Protein AF-A0A7R9S4R1-F1 (afdb_monomer)

Structure (mmCIF, N/CA/C/O backbone):
data_AF-A0A7R9S4R1-F1
#
_entry.id   AF-A0A7R9S4R1-F1
#
loop_
_atom_site.group_PDB
_atom_site.id
_atom_site.type_symbol
_atom_site.label_atom_id
_atom_site.label_alt_id
_atom_site.label_comp_id
_atom_site.label_asym_id
_atom_site.label_entity_id
_atom_site.label_seq_id
_atom_site.pdbx_PDB_ins_code
_atom_site.Cartn_x
_atom_site.Cartn_y
_atom_site.Cartn_z
_atom_site.occupancy
_atom_site.B_iso_or_equiv
_atom_site.auth_seq_id
_atom_site.auth_comp_id
_atom_site.auth_asym_id
_atom_site.auth_atom_id
_atom_site.pdbx_PDB_model_num
ATOM 1 N N . PRO A 1 1 ? 3.066 23.408 -7.440 1.00 62.16 1 PRO A N 1
ATOM 2 C CA . PRO A 1 1 ? 2.053 24.479 -7.640 1.00 62.16 1 PRO A CA 1
ATOM 3 C C . PRO A 1 1 ? 1.143 24.550 -6.404 1.00 62.16 1 PRO A C 1
ATOM 5 O O . PRO A 1 1 ? 0.977 23.518 -5.759 1.00 62.16 1 PRO A O 1
ATOM 8 N N . GLN A 1 2 ? 0.596 25.727 -6.064 1.00 77.19 2 GLN A N 1
ATOM 9 C CA . GLN A 1 2 ? -0.180 25.984 -4.832 1.00 77.19 2 GLN A CA 1
ATOM 10 C C . GLN A 1 2 ? -1.188 24.861 -4.511 1.00 77.19 2 GLN A C 1
ATOM 12 O O . GLN A 1 2 ? -1.271 24.404 -3.381 1.00 77.19 2 GLN A O 1
ATOM 17 N N . PHE A 1 3 ? -1.876 24.345 -5.529 1.00 73.75 3 PHE A N 1
ATOM 18 C CA . PHE A 1 3 ? -2.864 23.265 -5.438 1.00 73.75 3 PHE A CA 1
ATOM 19 C C . PHE A 1 3 ? -2.363 21.974 -4.756 1.00 73.75 3 PHE A C 1
ATOM 21 O O . PHE A 1 3 ? -3.078 21.389 -3.950 1.00 73.75 3 PHE A O 1
ATOM 28 N N . VAL A 1 4 ? -1.115 21.561 -5.005 1.00 73.19 4 VAL A N 1
ATOM 29 C CA . VAL A 1 4 ? -0.529 20.346 -4.399 1.00 73.19 4 VAL A CA 1
ATOM 30 C C . VAL A 1 4 ? -0.298 20.534 -2.898 1.00 73.19 4 VAL A C 1
ATOM 32 O O . VAL A 1 4 ? -0.526 19.615 -2.119 1.00 73.19 4 VAL A O 1
ATOM 35 N N . LEU A 1 5 ? 0.092 21.742 -2.479 1.00 75.00 5 LEU A N 1
ATOM 36 C CA . LEU A 1 5 ? 0.232 22.085 -1.062 1.00 75.00 5 LEU A CA 1
ATOM 37 C C . LEU A 1 5 ? -1.122 22.060 -0.344 1.00 75.00 5 LEU A C 1
ATOM 39 O O . LEU A 1 5 ? -1.211 21.529 0.758 1.00 75.00 5 LEU A O 1
ATOM 43 N N . TRP A 1 6 ? -2.179 22.574 -0.979 1.00 78.88 6 TRP A N 1
ATOM 44 C CA . TRP A 1 6 ? -3.535 22.524 -0.422 1.00 78.88 6 TRP A CA 1
ATOM 45 C C . TRP A 1 6 ? -4.031 21.085 -0.248 1.00 78.88 6 TRP A C 1
ATOM 47 O O . TRP A 1 6 ? -4.530 20.751 0.824 1.00 78.88 6 TRP A O 1
ATOM 57 N N . ILE A 1 7 ? -3.826 20.214 -1.242 1.00 75.00 7 ILE A N 1
ATOM 58 C CA . ILE A 1 7 ? -4.140 18.782 -1.113 1.00 75.00 7 ILE A CA 1
ATOM 59 C C . ILE A 1 7 ? -3.360 18.170 0.049 1.00 75.00 7 ILE A C 1
ATOM 61 O O . ILE A 1 7 ? -3.949 17.506 0.895 1.00 75.00 7 ILE A O 1
ATOM 65 N N . PHE A 1 8 ? -2.055 18.430 0.132 1.00 73.94 8 PHE A N 1
ATOM 66 C CA . PHE A 1 8 ? -1.219 17.841 1.173 1.00 73.94 8 PHE A CA 1
ATOM 67 C C . PHE A 1 8 ? -1.689 18.232 2.584 1.00 73.94 8 PHE A C 1
ATOM 69 O O . PHE A 1 8 ? -1.808 17.387 3.469 1.00 73.94 8 PHE A O 1
ATOM 76 N N . ILE A 1 9 ? -2.036 19.506 2.779 1.00 74.19 9 ILE A N 1
ATOM 77 C CA . ILE A 1 9 ? -2.528 20.019 4.061 1.00 74.19 9 ILE A CA 1
ATOM 78 C C . ILE A 1 9 ? -3.895 19.413 4.419 1.00 74.19 9 ILE A C 1
ATOM 80 O O . ILE A 1 9 ? -4.084 18.952 5.545 1.00 74.19 9 ILE A O 1
ATOM 84 N N . TYR A 1 10 ? -4.848 19.385 3.485 1.00 72.81 10 TYR A N 1
ATOM 85 C CA . TYR A 1 10 ? -6.210 18.919 3.776 1.00 72.81 10 TYR A CA 1
ATOM 86 C C . TYR A 1 10 ? -6.325 17.401 3.910 1.00 72.81 10 TYR A C 1
ATOM 88 O O . TYR A 1 10 ? -7.101 16.927 4.736 1.00 72.81 10 TYR A O 1
ATOM 96 N N . VAL A 1 11 ? -5.557 16.648 3.123 1.00 70.38 11 VAL A N 1
ATOM 97 C CA . VAL A 1 11 ? -5.617 15.181 3.109 1.00 70.38 11 VAL A CA 1
ATOM 98 C C . VAL A 1 11 ? -4.789 14.585 4.245 1.00 70.38 11 VAL A C 1
ATOM 100 O O . VAL A 1 11 ? -5.254 13.654 4.896 1.00 70.38 11 VAL A O 1
ATOM 103 N N . PHE A 1 12 ? -3.600 15.129 4.532 1.00 68.56 12 PHE A N 1
ATOM 104 C CA . PHE A 1 12 ? -2.673 14.504 5.484 1.00 68.56 12 PHE A CA 1
ATOM 105 C C . PHE A 1 12 ? -2.568 15.229 6.829 1.00 68.56 12 PHE A C 1
ATOM 107 O O . PHE A 1 12 ? -2.427 14.566 7.850 1.00 68.56 12 PHE A O 1
ATOM 114 N N . ILE A 1 13 ? -2.652 16.565 6.876 1.00 69.62 13 ILE A N 1
ATOM 115 C CA . ILE A 1 13 ? -2.381 17.326 8.114 1.00 69.62 13 ILE A CA 1
ATOM 116 C C . ILE A 1 13 ? -3.650 17.556 8.945 1.00 69.62 13 ILE A C 1
ATOM 118 O O . ILE A 1 13 ? -3.640 17.354 10.158 1.00 69.62 13 ILE A O 1
ATOM 122 N N . PHE A 1 14 ? -4.761 17.949 8.318 1.00 73.19 14 PHE A N 1
ATOM 123 C CA . PHE A 1 14 ? -6.011 18.248 9.031 1.00 73.19 14 PHE A CA 1
ATOM 124 C C . PHE A 1 14 ? -6.577 17.096 9.887 1.00 73.19 14 PHE A C 1
ATOM 126 O O . PHE A 1 14 ? -7.042 17.367 10.996 1.00 73.19 14 PHE A O 1
ATOM 133 N N . PRO A 1 15 ? -6.539 15.823 9.447 1.00 72.56 15 PRO A N 1
ATOM 134 C CA . PRO A 1 15 ? -6.991 14.701 10.271 1.00 72.56 15 PRO A CA 1
ATOM 135 C C . PRO A 1 15 ? -6.150 14.508 11.541 1.00 72.56 15 PRO A C 1
ATOM 137 O O . PRO A 1 15 ? -6.692 14.149 12.586 1.00 72.56 15 PRO A O 1
ATOM 140 N N . LEU A 1 16 ? -4.846 14.802 11.466 1.00 69.44 16 LEU A N 1
ATOM 141 C CA . LEU A 1 16 ? -3.891 14.621 12.562 1.00 69.44 16 LEU A CA 1
ATOM 142 C C . LEU A 1 16 ? -4.044 15.669 13.674 1.00 69.44 16 LEU A C 1
ATOM 144 O O . LEU A 1 16 ? -3.664 15.401 14.808 1.00 69.44 16 LEU A O 1
ATOM 148 N N . LEU A 1 17 ? -4.664 16.824 13.396 1.00 72.12 17 LEU A N 1
ATOM 149 C CA . LEU A 1 17 ? -4.945 17.860 14.406 1.00 72.12 17 LEU A CA 1
ATOM 150 C C . LEU A 1 17 ? -5.899 17.392 15.519 1.00 72.12 17 LEU A C 1
ATOM 152 O O . LEU A 1 17 ? -5.980 18.034 16.563 1.00 72.12 17 LEU A O 1
ATOM 156 N N . LYS A 1 18 ? -6.629 16.286 15.315 1.00 70.81 18 LYS A N 1
ATOM 157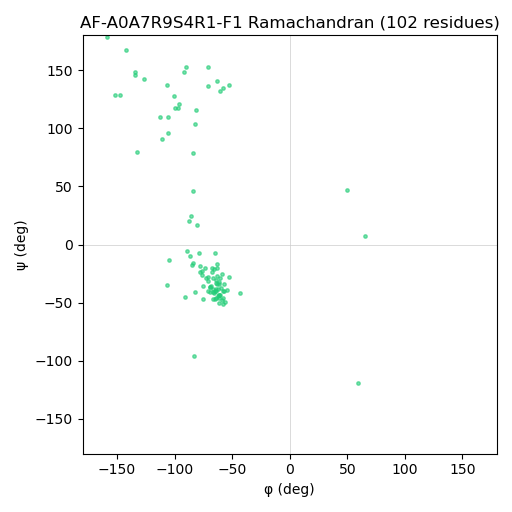 C CA . LYS A 1 18 ? -7.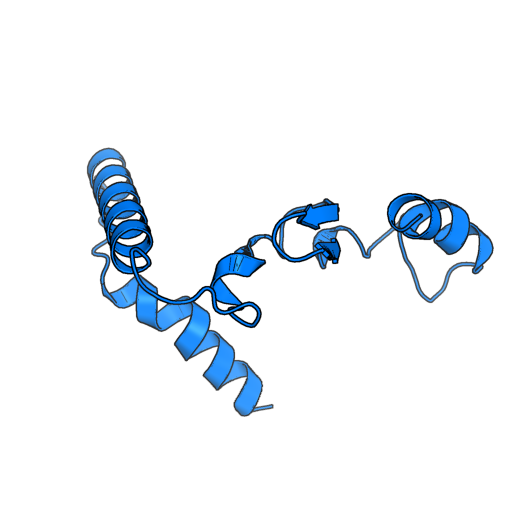500 15.679 16.337 1.00 70.81 18 LYS A CA 1
ATOM 158 C C . LYS A 1 18 ? -6.736 14.846 17.376 1.00 70.81 18 LYS A C 1
ATOM 160 O O . LYS A 1 18 ? -7.353 14.376 18.330 1.00 70.81 18 LYS A O 1
ATOM 165 N N . LEU A 1 19 ? -5.433 14.631 17.190 1.00 80.19 19 LEU A N 1
ATOM 166 C CA . LEU A 1 19 ? -4.592 13.793 18.046 1.00 80.19 19 LEU A CA 1
ATOM 167 C C . LEU A 1 19 ? -3.672 14.671 18.901 1.00 80.19 19 LEU A C 1
ATOM 169 O O . LEU A 1 19 ? -3.090 15.636 18.410 1.00 80.19 19 LEU A O 1
ATOM 173 N N . ASN A 1 20 ? -3.531 14.333 20.185 1.00 80.50 20 ASN A N 1
ATOM 174 C CA . ASN A 1 20 ? -2.653 15.047 21.109 1.00 80.50 20 ASN A CA 1
ATOM 175 C C . ASN A 1 20 ? -1.468 14.159 21.493 1.00 80.50 20 ASN A C 1
ATOM 177 O O . ASN A 1 20 ? -1.531 13.385 22.447 1.00 80.50 20 ASN A O 1
ATOM 181 N N . PHE A 1 21 ? -0.388 14.266 20.723 1.00 77.75 21 PHE A N 1
ATOM 182 C CA . PHE A 1 21 ? 0.798 13.447 20.921 1.00 77.75 21 PHE A CA 1
ATOM 183 C C . PHE A 1 21 ? 1.695 14.004 22.029 1.00 77.75 21 PHE A C 1
ATOM 185 O O . PHE A 1 21 ? 2.301 15.065 21.886 1.00 77.75 21 PHE A O 1
ATOM 192 N N . SER A 1 22 ? 1.846 13.242 23.113 1.00 76.88 22 SER A N 1
ATOM 193 C CA . SER A 1 22 ? 2.904 13.447 24.105 1.00 76.88 22 SER A CA 1
ATOM 194 C C . SER A 1 22 ? 4.083 12.524 23.796 1.00 76.88 22 SER A C 1
ATOM 196 O O . SER A 1 22 ? 3.928 11.303 23.804 1.00 76.88 22 SER A O 1
ATOM 198 N N . MET A 1 23 ? 5.279 13.083 23.564 1.00 74.25 23 MET A N 1
ATOM 199 C CA . MET A 1 23 ? 6.496 12.288 23.305 1.00 74.25 23 MET A CA 1
ATOM 200 C C . MET A 1 23 ? 6.844 11.319 24.445 1.00 74.25 23 MET A C 1
ATOM 202 O O . MET A 1 23 ? 7.501 10.308 24.214 1.00 74.25 23 MET A O 1
ATOM 206 N N . ASN A 1 24 ? 6.412 11.619 25.670 1.00 82.06 24 ASN A N 1
ATOM 207 C CA . ASN A 1 24 ? 6.832 10.886 26.861 1.00 82.06 24 ASN A CA 1
ATOM 208 C C . ASN A 1 24 ? 5.933 9.683 27.183 1.00 82.06 24 ASN A C 1
ATOM 210 O O . ASN A 1 24 ? 6.246 8.931 28.103 1.00 82.06 24 ASN A O 1
ATOM 214 N N . ASN A 1 25 ? 4.824 9.491 26.458 1.00 86.88 25 ASN A N 1
ATOM 215 C CA . ASN A 1 25 ? 3.879 8.409 26.725 1.00 86.88 25 ASN A CA 1
ATOM 216 C C . ASN A 1 25 ? 3.495 7.654 25.446 1.00 86.88 25 ASN A C 1
ATOM 218 O O . ASN A 1 25 ? 2.431 7.856 24.860 1.00 86.88 25 ASN A O 1
ATOM 222 N N . TYR A 1 26 ? 4.382 6.750 25.027 1.00 88.25 26 TYR A N 1
ATOM 223 C CA . TYR A 1 26 ? 4.190 5.920 23.835 1.00 88.25 26 TYR A CA 1
ATOM 224 C C . TYR A 1 26 ? 2.902 5.081 23.888 1.00 88.25 26 TYR A C 1
ATOM 226 O O . TYR A 1 26 ? 2.198 4.968 22.885 1.00 88.25 26 TYR A O 1
ATOM 234 N N . LEU A 1 27 ? 2.569 4.514 25.054 1.00 91.19 27 LEU A N 1
ATOM 235 C CA . LEU A 1 27 ? 1.374 3.682 25.202 1.00 91.19 27 LEU A CA 1
ATOM 236 C C . LEU A 1 27 ? 0.097 4.500 24.984 1.00 91.19 27 LEU A C 1
ATOM 238 O O . LEU A 1 27 ? -0.784 4.078 24.240 1.00 91.19 27 LEU A O 1
ATOM 242 N N . GLU A 1 28 ? 0.009 5.677 25.602 1.00 89.75 28 GLU A N 1
ATOM 243 C CA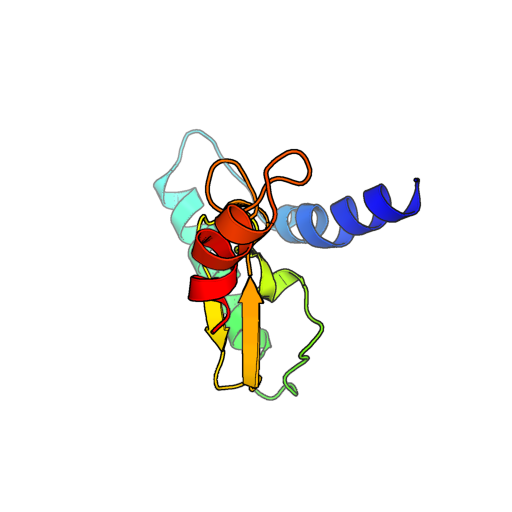 . GLU A 1 28 ? -1.134 6.575 25.431 1.00 89.75 28 GLU A CA 1
ATOM 244 C C . GLU A 1 28 ? -1.280 7.028 23.976 1.00 89.75 28 GLU A C 1
ATOM 246 O O . GLU A 1 28 ? -2.381 6.961 23.430 1.00 89.75 28 GLU A O 1
ATOM 251 N N . MET A 1 29 ? -0.173 7.379 23.315 1.00 88.50 29 MET A N 1
ATOM 252 C CA . MET A 1 29 ? -0.168 7.691 21.885 1.00 88.50 29 MET A CA 1
ATOM 253 C C . MET A 1 29 ? -0.741 6.537 21.051 1.00 88.50 29 MET A C 1
ATOM 255 O O . MET A 1 29 ? -1.621 6.752 20.217 1.00 88.50 29 MET A O 1
ATOM 259 N N . MET A 1 30 ? -0.279 5.305 21.278 1.00 90.50 30 MET A N 1
ATOM 260 C CA . MET A 1 30 ? -0.774 4.143 20.536 1.00 90.50 30 MET A CA 1
ATOM 261 C C . MET A 1 30 ? -2.262 3.882 20.798 1.00 90.50 30 MET A C 1
ATOM 263 O O . MET A 1 30 ? -2.996 3.535 19.874 1.00 90.50 30 MET A O 1
ATOM 267 N N . LEU A 1 31 ? -2.744 4.063 22.030 1.00 91.44 31 LEU A N 1
ATOM 268 C CA . LEU A 1 31 ? -4.166 3.910 22.357 1.00 91.44 31 LEU A CA 1
ATOM 269 C C . LEU A 1 31 ? -5.035 4.984 21.689 1.00 91.44 31 LEU A C 1
ATOM 271 O O . LEU A 1 31 ? -6.133 4.676 21.213 1.00 91.44 31 LEU A O 1
ATOM 275 N N . GLN A 1 32 ? -4.545 6.223 21.619 1.00 89.88 32 GLN A N 1
ATOM 276 C CA . GLN A 1 32 ? -5.218 7.312 20.914 1.00 89.88 32 GLN A CA 1
ATOM 277 C C . GLN A 1 32 ? -5.304 7.037 19.409 1.00 89.88 32 GLN A C 1
ATOM 279 O O . GLN A 1 32 ? -6.391 7.157 18.846 1.00 89.88 32 GLN A O 1
ATOM 284 N N . LEU A 1 33 ? -4.207 6.595 18.782 1.00 89.06 33 LEU A N 1
ATOM 285 C CA . LEU A 1 33 ? -4.181 6.206 17.366 1.00 89.06 33 LEU A CA 1
ATOM 286 C C . LEU A 1 33 ? -5.179 5.083 17.070 1.00 89.06 33 LEU A C 1
ATOM 288 O O . LEU A 1 33 ? -6.050 5.242 16.221 1.00 89.06 33 LEU A O 1
ATOM 292 N N . ASN A 1 34 ? -5.141 3.996 17.845 1.00 91.56 34 ASN A N 1
ATOM 293 C CA . ASN A 1 34 ? -6.076 2.881 17.671 1.00 91.56 34 ASN A CA 1
ATOM 294 C C . ASN A 1 34 ? -7.541 3.309 17.848 1.00 91.56 34 ASN A C 1
ATOM 296 O O . ASN A 1 34 ? -8.430 2.820 17.152 1.00 91.56 34 ASN A O 1
ATOM 300 N N . THR A 1 35 ? -7.819 4.215 18.790 1.00 92.25 35 THR A N 1
ATOM 301 C CA . THR A 1 35 ? -9.177 4.734 19.007 1.00 92.25 35 THR A CA 1
ATOM 302 C C . THR A 1 35 ? -9.629 5.609 17.841 1.00 92.25 35 THR A C 1
ATOM 304 O O . THR A 1 35 ? -10.779 5.503 17.415 1.00 92.25 35 THR A O 1
ATOM 307 N N . PHE A 1 36 ? -8.736 6.444 17.310 1.00 89.81 36 PHE A N 1
ATOM 308 C CA . PHE A 1 36 ? -8.992 7.272 16.136 1.00 89.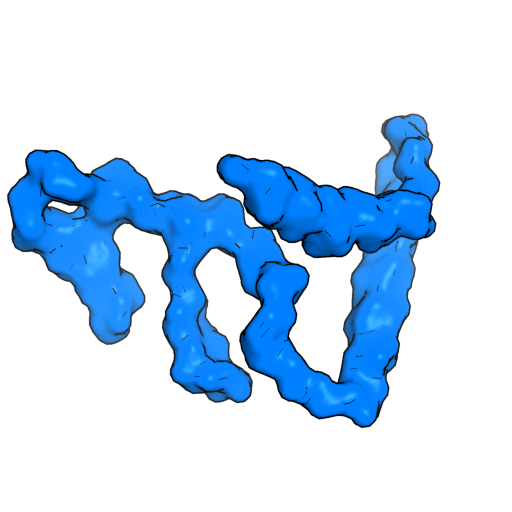81 36 PHE A CA 1
ATOM 309 C C . PHE A 1 36 ? -9.298 6.420 14.901 1.00 89.81 36 PHE A C 1
ATOM 311 O O . PHE A 1 36 ? -10.348 6.615 14.287 1.00 89.81 36 PHE A O 1
ATOM 318 N N . ASP A 1 37 ? -8.452 5.432 14.601 1.00 88.62 37 ASP A N 1
ATOM 319 C CA . ASP A 1 37 ? -8.643 4.532 13.461 1.00 88.62 37 ASP A CA 1
ATOM 320 C C . ASP A 1 37 ? -9.942 3.739 13.601 1.00 88.62 37 ASP A C 1
ATOM 322 O O . ASP A 1 37 ? -10.768 3.722 12.689 1.00 88.62 37 ASP A O 1
ATOM 326 N N . ARG A 1 38 ? -10.207 3.170 14.785 1.00 92.69 38 ARG A N 1
ATOM 327 C CA . ARG A 1 38 ? -11.459 2.447 15.044 1.00 92.69 38 ARG A CA 1
ATOM 328 C C . ARG A 1 38 ? -12.687 3.327 14.823 1.00 92.69 38 ARG A C 1
ATOM 330 O O . ARG A 1 38 ? -13.649 2.884 14.200 1.00 92.69 38 ARG A O 1
ATOM 337 N N . ASN A 1 39 ? -12.681 4.554 15.340 1.00 92.06 39 ASN A N 1
ATOM 338 C CA . ASN A 1 39 ? -13.808 5.470 15.173 1.00 92.06 39 ASN A CA 1
ATOM 339 C C . ASN A 1 39 ? -14.000 5.847 13.697 1.00 92.06 39 ASN A C 1
ATOM 341 O O . ASN A 1 39 ? -15.135 5.865 13.224 1.00 92.06 39 ASN A O 1
ATOM 345 N N . ARG A 1 40 ? -12.907 6.071 12.957 1.00 87.12 40 ARG A N 1
ATOM 346 C CA . ARG A 1 40 ? -12.937 6.359 11.518 1.00 87.12 40 ARG A CA 1
ATOM 347 C C . ARG A 1 40 ? -13.536 5.203 10.714 1.00 87.12 40 ARG A C 1
ATOM 349 O O . ARG A 1 40 ? -14.378 5.450 9.854 1.00 87.12 40 ARG A O 1
ATOM 356 N N . GLU A 1 41 ? -13.169 3.961 11.019 1.00 87.56 41 GLU A N 1
ATOM 357 C CA . GLU A 1 41 ? -13.752 2.784 10.361 1.00 87.56 41 GLU A CA 1
ATOM 358 C C . GLU A 1 41 ? -15.235 2.600 10.708 1.00 87.56 41 GLU A C 1
ATOM 360 O O . GLU A 1 41 ? -16.059 2.341 9.830 1.00 87.56 41 GLU A O 1
ATOM 365 N N . ILE A 1 42 ? -15.620 2.813 11.970 1.00 92.88 42 ILE A N 1
ATOM 366 C CA . ILE A 1 42 ? -17.029 2.758 12.389 1.00 92.88 42 ILE A CA 1
ATOM 367 C C . ILE A 1 42 ? -17.858 3.839 11.682 1.00 92.88 42 ILE A C 1
ATOM 369 O O . ILE A 1 42 ? -18.984 3.574 11.264 1.00 92.88 42 ILE A O 1
ATOM 373 N N . GLU A 1 43 ? -17.315 5.043 11.488 1.00 89.69 43 GLU A N 1
ATOM 374 C CA . GLU A 1 43 ? -17.992 6.119 10.758 1.00 89.69 43 GLU A CA 1
ATOM 375 C C . GLU A 1 43 ? -18.256 5.785 9.284 1.00 89.69 43 GLU A C 1
ATOM 377 O O . GLU A 1 43 ? -19.113 6.430 8.669 1.00 89.69 43 GLU A O 1
ATOM 382 N N . LYS A 1 44 ? -17.539 4.820 8.696 1.00 86.56 44 LYS A N 1
ATOM 383 C CA . LYS A 1 44 ? -17.788 4.343 7.327 1.00 86.56 44 LYS A CA 1
ATOM 384 C C . LYS A 1 44 ? -18.983 3.389 7.255 1.00 86.56 44 LYS A C 1
ATOM 386 O O . LYS A 1 44 ? -19.548 3.216 6.175 1.00 86.56 44 LYS A O 1
ATOM 391 N N . LEU A 1 45 ? -19.420 2.805 8.376 1.00 90.81 45 LEU A N 1
ATOM 392 C CA . LEU A 1 45 ? -20.576 1.909 8.393 1.00 90.81 45 LEU A CA 1
ATOM 393 C C . LEU A 1 45 ? -21.820 2.626 7.849 1.00 90.81 45 LEU A C 1
ATOM 395 O O . LEU A 1 45 ? -22.128 3.754 8.229 1.00 90.81 45 LEU A O 1
ATOM 399 N N . ARG A 1 46 ? -22.562 1.940 6.969 1.00 89.69 46 ARG A N 1
ATOM 400 C CA . ARG A 1 46 ? -23.781 2.444 6.298 1.00 89.69 46 ARG A CA 1
ATOM 401 C C . ARG A 1 46 ? -23.563 3.622 5.339 1.00 89.69 46 ARG A C 1
ATOM 403 O O . ARG A 1 46 ? -24.543 4.161 4.828 1.00 89.69 46 ARG A O 1
ATOM 410 N N . LYS A 1 47 ? -22.318 4.016 5.062 1.00 87.62 47 LYS A N 1
ATOM 411 C CA . LYS A 1 47 ? -21.995 4.923 3.955 1.00 87.62 47 LYS A CA 1
ATOM 412 C C . LYS A 1 47 ? -21.687 4.100 2.706 1.00 87.62 47 LYS A C 1
ATOM 414 O O . LYS A 1 47 ? -21.178 2.986 2.800 1.00 87.62 47 LYS A O 1
ATOM 419 N N . SER A 1 48 ? -21.997 4.653 1.535 1.00 83.56 48 SER A N 1
ATOM 420 C CA . SER A 1 48 ? -21.523 4.069 0.277 1.00 83.56 48 SER A CA 1
ATOM 421 C C . SER A 1 48 ? -20.001 4.116 0.243 1.00 83.56 48 SER A C 1
ATOM 423 O O . SER A 1 48 ? -19.405 5.122 0.641 1.00 83.56 48 SER A O 1
ATOM 425 N N . MET A 1 49 ? -19.387 3.055 -0.276 1.00 77.62 49 MET A N 1
ATOM 426 C CA . MET A 1 49 ? -17.961 3.057 -0.573 1.00 77.62 49 MET A CA 1
ATOM 427 C C . MET A 1 49 ? -17.673 4.152 -1.608 1.00 77.62 49 MET A C 1
ATOM 429 O O . MET A 1 49 ? -18.397 4.282 -2.598 1.00 77.62 49 MET A O 1
ATOM 433 N N . LYS A 1 50 ? -16.653 4.971 -1.343 1.00 76.12 50 LYS A N 1
ATOM 434 C CA . LYS A 1 50 ? -16.134 5.973 -2.279 1.00 76.12 50 LYS A CA 1
ATOM 435 C C . LYS A 1 50 ? -14.813 5.452 -2.821 1.00 76.12 50 LYS A C 1
ATOM 437 O O . LYS A 1 50 ? -13.846 5.349 -2.071 1.00 76.12 50 LYS A O 1
ATOM 442 N N . PHE A 1 51 ? -14.789 5.081 -4.096 1.00 69.25 51 PHE A N 1
A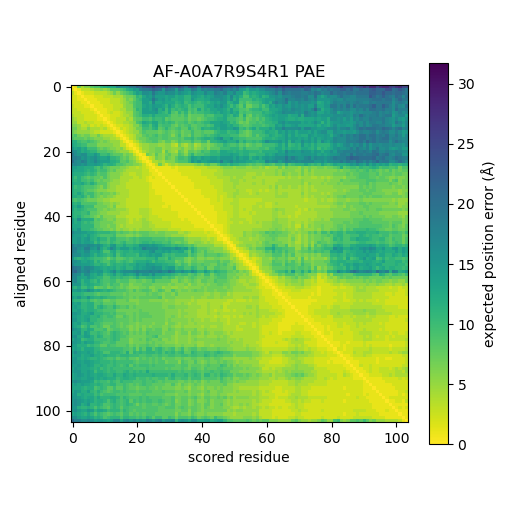TOM 443 C CA . PHE A 1 51 ? -13.610 4.460 -4.695 1.00 69.25 51 PHE A CA 1
ATOM 444 C C . PHE A 1 51 ? -12.455 5.451 -4.877 1.00 69.25 51 PHE A C 1
ATOM 446 O O . PHE A 1 51 ? -11.305 5.034 -4.753 1.00 69.25 51 PHE A O 1
ATOM 453 N N . GLU A 1 52 ? -12.746 6.749 -5.045 1.00 69.75 52 GLU A N 1
ATOM 454 C CA . GLU A 1 52 ? -11.735 7.801 -5.220 1.00 69.75 52 GLU A CA 1
ATOM 455 C C . GLU A 1 52 ? -11.205 8.406 -3.905 1.00 69.75 52 GLU A C 1
ATOM 457 O O . GLU A 1 52 ? -10.702 9.528 -3.913 1.00 69.75 52 GLU A O 1
ATOM 462 N N . ASP A 1 53 ? -11.332 7.734 -2.754 1.00 72.06 53 ASP A N 1
ATOM 463 C CA . ASP A 1 53 ? -10.764 8.254 -1.503 1.00 72.06 53 ASP A CA 1
ATOM 464 C C . ASP A 1 53 ? -9.264 7.922 -1.392 1.00 72.06 53 ASP A C 1
ATOM 466 O O . ASP A 1 53 ? -8.867 6.797 -1.084 1.00 72.06 53 ASP A O 1
ATOM 470 N N . TRP A 1 54 ? -8.423 8.932 -1.629 1.00 69.75 54 TRP A N 1
ATOM 471 C CA . TRP A 1 54 ? -6.959 8.827 -1.584 1.00 69.75 54 TRP A CA 1
ATOM 472 C C . TRP A 1 54 ? -6.435 8.529 -0.178 1.00 69.75 54 TRP A C 1
ATOM 474 O O . TRP A 1 54 ? -5.320 8.032 -0.032 1.00 69.75 54 TRP A O 1
ATOM 484 N N . VAL A 1 55 ? -7.219 8.812 0.868 1.00 68.69 55 VAL A N 1
ATOM 485 C CA . VAL A 1 55 ? -6.808 8.512 2.244 1.00 68.69 55 VAL A CA 1
ATOM 486 C C . VAL A 1 55 ? -6.732 6.995 2.466 1.00 68.69 55 VAL A C 1
ATOM 488 O O . VAL A 1 55 ? -5.910 6.524 3.250 1.00 68.69 55 VAL A O 1
ATOM 491 N N . GLU A 1 56 ? -7.529 6.212 1.736 1.00 67.75 56 GLU A N 1
ATOM 492 C CA . GLU A 1 56 ? -7.458 4.745 1.762 1.00 67.75 56 GLU A CA 1
ATOM 493 C C . GLU A 1 56 ? -6.265 4.202 0.958 1.00 67.75 56 GLU A C 1
ATOM 495 O O . GLU A 1 56 ? -5.763 3.127 1.260 1.00 67.75 56 GLU A O 1
ATOM 500 N N . GLN A 1 57 ? -5.742 4.973 -0.001 1.00 68.81 57 GLN A N 1
ATOM 501 C CA . GLN A 1 57 ? -4.558 4.639 -0.812 1.00 68.81 57 GLN A CA 1
ATOM 502 C C . GLN A 1 57 ? -3.236 5.052 -0.125 1.00 68.81 57 GLN A C 1
ATOM 504 O O . GLN A 1 57 ? -2.210 5.287 -0.765 1.00 68.81 57 GLN A O 1
ATOM 509 N N . SER A 1 58 ? -3.233 5.159 1.207 1.00 65.00 58 SER A N 1
ATOM 510 C CA . SER A 1 58 ? -2.119 5.701 2.007 1.00 65.00 58 SER A CA 1
ATOM 511 C C . SER A 1 58 ? -0.820 4.879 1.965 1.00 65.00 58 SER A C 1
ATOM 513 O O . SER A 1 58 ? 0.223 5.343 2.428 1.00 65.00 58 SER A O 1
ATOM 515 N N . LEU A 1 59 ? -0.839 3.689 1.358 1.00 72.38 59 LEU A N 1
ATOM 516 C CA . LEU A 1 59 ? 0.317 2.799 1.227 1.00 72.38 59 LEU A CA 1
ATOM 517 C C . LEU A 1 59 ? 1.268 3.174 0.078 1.00 72.38 59 LEU A C 1
ATOM 519 O O . LEU A 1 59 ? 2.140 2.383 -0.271 1.00 72.38 59 LEU A O 1
ATOM 523 N N . ALA A 1 60 ? 1.184 4.393 -0.464 1.00 78.06 60 ALA A N 1
ATOM 524 C CA . ALA A 1 60 ? 2.060 4.876 -1.537 1.00 78.06 60 ALA A CA 1
ATOM 525 C C . ALA A 1 60 ? 3.568 4.719 -1.239 1.00 78.06 60 ALA A C 1
ATOM 527 O O . ALA A 1 60 ? 4.369 4.576 -2.165 1.00 78.06 60 ALA A O 1
ATOM 528 N N . ALA A 1 61 ? 3.949 4.733 0.046 1.00 83.06 61 ALA A N 1
ATOM 529 C CA . ALA A 1 61 ? 5.325 4.554 0.502 1.00 83.06 61 ALA A CA 1
ATOM 530 C C . ALA A 1 61 ? 5.763 3.080 0.645 1.00 83.06 61 ALA A C 1
ATOM 532 O O . ALA A 1 61 ? 6.967 2.817 0.711 1.00 83.06 61 ALA A O 1
ATOM 533 N N . ALA A 1 62 ? 4.839 2.116 0.680 1.00 85.19 62 ALA A N 1
ATOM 534 C CA . ALA A 1 62 ? 5.171 0.696 0.780 1.00 85.19 62 ALA A CA 1
ATOM 535 C C . ALA A 1 62 ? 5.793 0.200 -0.532 1.00 85.19 62 ALA A C 1
ATOM 537 O O . ALA A 1 62 ? 5.299 0.524 -1.603 1.00 85.19 62 ALA A O 1
ATOM 538 N N . VAL A 1 63 ? 6.866 -0.594 -0.489 1.00 88.50 63 VAL A N 1
ATOM 539 C CA . VAL A 1 63 ? 7.496 -1.152 -1.704 1.00 88.50 63 VAL A CA 1
ATOM 540 C C . VAL A 1 63 ? 6.747 -2.424 -2.116 1.00 88.50 63 VAL A C 1
ATOM 542 O O . VAL A 1 63 ? 7.181 -3.525 -1.782 1.00 88.50 63 VAL A O 1
ATOM 545 N N . ASN A 1 64 ? 5.589 -2.284 -2.769 1.00 90.00 64 ASN A N 1
ATOM 546 C CA . ASN A 1 64 ? 4.773 -3.427 -3.184 1.00 90.00 64 ASN A CA 1
ATOM 547 C C . ASN A 1 64 ? 3.797 -3.088 -4.331 1.00 90.00 64 ASN A C 1
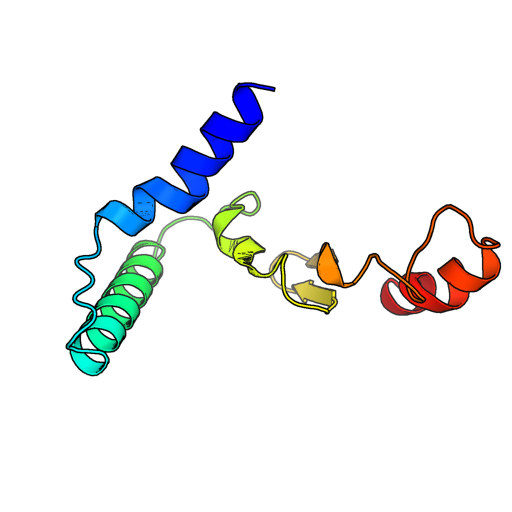ATOM 549 O O . ASN A 1 64 ? 3.718 -1.944 -4.770 1.00 90.00 64 ASN A O 1
ATOM 553 N N . ALA A 1 65 ? 3.045 -4.086 -4.789 1.00 92.00 65 ALA A N 1
ATOM 554 C CA . ALA A 1 65 ? 1.857 -3.929 -5.622 1.00 92.00 65 ALA A CA 1
ATOM 555 C C . ALA A 1 65 ? 0.732 -4.831 -5.089 1.00 92.00 65 ALA A C 1
ATOM 557 O O . ALA A 1 65 ? 1.003 -5.894 -4.524 1.00 92.00 65 ALA A O 1
ATOM 558 N N . PHE A 1 66 ? -0.521 -4.407 -5.251 1.00 90.81 66 PHE A N 1
ATOM 559 C CA . PHE A 1 66 ? -1.689 -5.106 -4.718 1.00 90.81 66 PHE A CA 1
ATOM 560 C C . PHE A 1 66 ? -2.794 -5.212 -5.766 1.00 90.81 66 PHE A C 1
ATOM 562 O O . PHE A 1 66 ? -3.009 -4.293 -6.548 1.00 90.81 66 PHE A O 1
ATOM 569 N N . TYR A 1 67 ? -3.536 -6.316 -5.739 1.00 91.75 67 TYR A N 1
ATOM 570 C CA . TYR A 1 67 ? -4.841 -6.402 -6.386 1.00 91.75 67 TYR A CA 1
ATOM 571 C C . TYR A 1 67 ? -5.919 -6.235 -5.314 1.00 91.75 67 TYR A C 1
ATOM 573 O O . TYR A 1 67 ? -5.876 -6.934 -4.300 1.00 91.75 67 TYR A O 1
ATOM 581 N N . LEU A 1 68 ? -6.852 -5.310 -5.538 1.00 88.56 68 LEU A N 1
ATOM 582 C CA . LEU A 1 68 ? -7.979 -4.995 -4.660 1.00 88.56 68 LEU A CA 1
ATOM 583 C C . LEU A 1 68 ? -9.270 -5.562 -5.277 1.00 88.56 68 LEU A C 1
ATOM 585 O O . LEU A 1 68 ? -9.862 -4.913 -6.149 1.00 88.56 68 LEU A O 1
ATOM 589 N N . PRO A 1 69 ? -9.729 -6.767 -4.878 1.00 89.44 69 PRO A N 1
ATOM 590 C CA . PRO A 1 69 ? -10.880 -7.423 -5.501 1.00 89.44 69 PRO A CA 1
ATOM 591 C C . PRO A 1 69 ? -12.177 -6.624 -5.371 1.00 89.44 69 PRO A C 1
ATOM 593 O O . PRO A 1 69 ? -13.016 -6.655 -6.266 1.00 89.44 69 PRO A O 1
ATOM 596 N N . GLU A 1 70 ? -12.341 -5.888 -4.273 1.00 85.19 70 GLU A N 1
ATOM 597 C CA . GLU A 1 70 ? -13.511 -5.054 -4.000 1.00 85.19 70 GLU A CA 1
ATOM 598 C C . GLU A 1 70 ? -13.630 -3.852 -4.943 1.00 85.19 70 GLU A C 1
ATOM 600 O O . GLU A 1 70 ? -14.735 -3.352 -5.158 1.00 85.19 70 GLU A O 1
ATOM 605 N N . LYS A 1 71 ? -12.508 -3.412 -5.523 1.00 85.81 71 LYS A N 1
ATOM 606 C CA . LYS A 1 71 ? -12.457 -2.342 -6.526 1.00 85.81 71 LYS A CA 1
ATOM 607 C C . LYS A 1 71 ? -12.228 -2.865 -7.943 1.00 85.81 71 LYS A C 1
ATOM 609 O O . LYS A 1 71 ? -12.412 -2.111 -8.894 1.00 85.81 71 LYS A O 1
ATOM 614 N N . ASN A 1 72 ? -11.831 -4.134 -8.082 1.00 90.19 72 ASN A N 1
ATOM 615 C CA . ASN A 1 72 ? -11.276 -4.692 -9.315 1.00 90.19 72 ASN A CA 1
ATOM 616 C C . ASN A 1 72 ? -10.150 -3.793 -9.871 1.00 90.19 72 ASN A C 1
ATOM 618 O O . ASN A 1 72 ? -10.139 -3.424 -11.045 1.00 90.19 72 ASN A O 1
ATOM 622 N N . GLU A 1 73 ? -9.237 -3.389 -8.986 1.00 88.81 73 GLU A N 1
ATOM 623 C CA . GLU A 1 73 ? -8.183 -2.409 -9.257 1.00 88.81 73 GLU A CA 1
ATOM 624 C C . GLU A 1 73 ? -6.812 -2.990 -8.892 1.00 88.81 73 GLU A C 1
ATOM 626 O O . GLU A 1 73 ? -6.676 -3.711 -7.900 1.00 88.81 73 GLU A O 1
ATOM 631 N N . ILE A 1 74 ? -5.795 -2.676 -9.697 1.00 90.00 74 ILE A N 1
ATOM 632 C CA . ILE A 1 74 ? -4.392 -2.963 -9.387 1.00 90.00 74 ILE A CA 1
ATOM 633 C C . ILE A 1 74 ? -3.773 -1.676 -8.846 1.00 90.00 74 ILE A C 1
ATOM 635 O O . ILE A 1 74 ? -3.684 -0.683 -9.568 1.00 90.00 74 ILE A O 1
ATOM 639 N N . ASP A 1 75 ? -3.323 -1.709 -7.596 1.00 89.12 75 ASP A N 1
ATOM 640 C CA . ASP A 1 75 ? -2.623 -0.605 -6.950 1.00 89.12 75 ASP A CA 1
ATOM 641 C C . ASP A 1 75 ? -1.106 -0.821 -7.040 1.00 89.12 75 ASP A C 1
ATOM 643 O O . ASP A 1 75 ? -0.557 -1.800 -6.521 1.00 89.1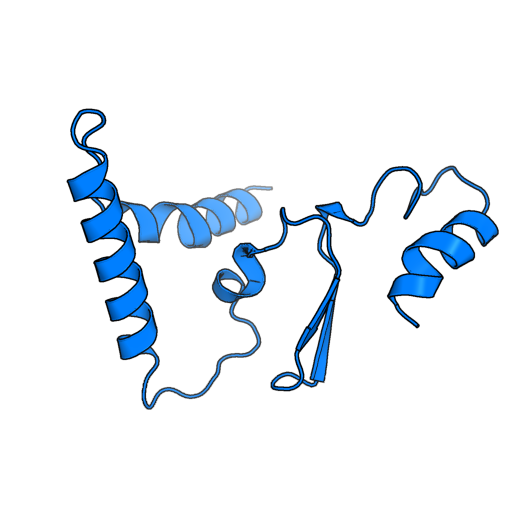2 75 ASP A O 1
ATOM 647 N N . ILE A 1 76 ? -0.425 0.093 -7.731 1.00 90.69 76 ILE A N 1
ATOM 648 C CA . ILE A 1 76 ? 1.029 0.080 -7.910 1.00 90.69 76 ILE A CA 1
ATOM 649 C C . ILE A 1 76 ? 1.594 1.270 -7.154 1.00 90.69 76 ILE A C 1
ATOM 651 O O . ILE A 1 76 ? 1.438 2.422 -7.566 1.00 90.69 76 ILE A O 1
ATOM 655 N N . THR A 1 77 ? 2.297 0.996 -6.059 1.00 91.00 77 THR A N 1
ATOM 656 C CA . THR A 1 77 ? 2.800 2.064 -5.200 1.00 91.00 77 THR A CA 1
ATOM 657 C C . THR A 1 77 ? 3.934 2.839 -5.871 1.00 91.00 77 THR A C 1
ATOM 659 O O . THR A 1 77 ? 4.706 2.319 -6.678 1.00 91.00 77 THR A O 1
ATOM 662 N N . ALA A 1 78 ? 4.112 4.108 -5.503 1.00 89.56 78 ALA A N 1
ATOM 663 C CA . ALA A 1 78 ? 5.212 4.907 -6.043 1.00 89.56 78 ALA A CA 1
ATOM 664 C C . ALA A 1 78 ? 6.587 4.312 -5.680 1.00 89.56 78 ALA A C 1
ATOM 666 O O . ALA A 1 78 ? 7.524 4.362 -6.479 1.00 89.56 78 ALA A O 1
ATOM 667 N N . SER A 1 79 ? 6.699 3.702 -4.498 1.00 89.62 79 SER A N 1
ATOM 668 C CA . SER A 1 79 ? 7.949 3.128 -4.000 1.00 89.62 79 SER A CA 1
ATOM 669 C C . SER A 1 79 ? 8.452 1.910 -4.779 1.00 89.62 79 SER A C 1
ATOM 671 O O . SER A 1 79 ? 9.645 1.616 -4.693 1.00 89.62 79 SER A O 1
ATOM 673 N N . ILE A 1 80 ? 7.610 1.194 -5.538 1.00 93.00 80 ILE A N 1
ATOM 674 C CA . ILE A 1 80 ? 8.084 0.095 -6.401 1.00 93.00 80 ILE A CA 1
ATOM 675 C C . ILE A 1 80 ? 8.570 0.593 -7.774 1.00 93.00 80 ILE A C 1
ATOM 677 O O . ILE A 1 80 ? 9.337 -0.093 -8.446 1.00 93.00 80 ILE A O 1
ATOM 681 N N . LEU A 1 81 ? 8.205 1.813 -8.183 1.00 92.12 81 LEU A N 1
ATOM 682 C CA . LEU A 1 81 ? 8.519 2.393 -9.498 1.00 92.12 81 LEU A CA 1
ATOM 683 C C . LEU A 1 81 ? 9.918 3.033 -9.565 1.00 92.12 81 LEU A C 1
ATOM 685 O O . LEU A 1 81 ? 10.094 4.138 -10.080 1.00 92.12 81 LEU A O 1
ATOM 689 N N . GLN A 1 82 ? 10.932 2.337 -9.054 1.00 92.06 82 GLN A N 1
ATOM 690 C CA . GLN A 1 82 ? 12.308 2.835 -8.995 1.00 92.06 82 GLN A CA 1
ATOM 691 C C . GLN A 1 82 ? 13.359 1.748 -9.258 1.00 92.06 82 GLN A C 1
ATOM 693 O O . GLN A 1 82 ? 13.084 0.545 -9.253 1.00 92.06 82 GLN A O 1
ATOM 698 N N . GLY A 1 83 ? 14.604 2.182 -9.475 1.00 91.00 83 GLY A N 1
ATOM 699 C CA . GLY A 1 83 ? 15.776 1.311 -9.534 1.00 91.00 83 GLY A CA 1
ATOM 700 C C . GLY A 1 83 ? 15.697 0.242 -10.625 1.00 91.00 83 GLY A C 1
ATOM 701 O O . GLY A 1 83 ? 15.667 0.549 -11.822 1.00 91.00 83 GLY A O 1
ATOM 702 N N . ILE A 1 84 ? 15.733 -1.028 -10.205 1.00 91.62 84 ILE A N 1
ATOM 703 C CA . ILE A 1 84 ? 15.721 -2.156 -11.139 1.00 91.62 84 ILE A CA 1
ATOM 704 C C . ILE A 1 84 ? 14.337 -2.439 -11.730 1.00 91.62 84 ILE A C 1
ATOM 706 O O . ILE A 1 84 ? 14.278 -2.963 -12.842 1.00 91.62 84 ILE A O 1
ATOM 710 N N . MET A 1 85 ? 13.271 -2.068 -11.014 1.00 93.88 85 MET A N 1
ATOM 711 C CA . MET A 1 85 ? 11.883 -2.363 -11.376 1.00 93.88 85 MET A CA 1
ATOM 712 C C . MET A 1 85 ? 11.407 -1.468 -12.516 1.00 93.88 85 MET A C 1
ATOM 714 O O . MET A 1 85 ? 10.856 -1.951 -13.504 1.00 93.88 85 MET A O 1
ATOM 718 N N . PHE A 1 86 ? 11.677 -0.166 -12.407 1.00 93.88 86 PHE A N 1
ATOM 719 C CA . PHE A 1 86 ? 11.368 0.811 -13.440 1.00 93.88 86 PHE A CA 1
ATOM 720 C C . PHE A 1 86 ? 12.410 1.930 -13.449 1.00 93.88 86 PHE A C 1
ATOM 722 O O . PHE A 1 86 ? 12.708 2.540 -12.424 1.00 93.88 86 PHE A O 1
ATOM 729 N N . ASN A 1 87 ? 12.963 2.214 -14.628 1.00 93.31 87 ASN A N 1
ATOM 730 C CA . ASN A 1 87 ? 13.796 3.390 -14.850 1.00 93.31 87 ASN A CA 1
ATOM 731 C C . ASN A 1 87 ? 13.703 3.827 -16.316 1.00 93.31 87 ASN A C 1
ATOM 733 O O . ASN A 1 87 ? 13.934 3.028 -17.225 1.00 93.31 87 ASN A O 1
ATOM 737 N N . LYS A 1 88 ? 13.412 5.112 -16.541 1.00 92.12 88 LYS A N 1
ATOM 738 C CA . LYS A 1 88 ? 13.250 5.699 -17.876 1.00 92.12 88 LYS A CA 1
ATOM 739 C C . LYS A 1 88 ? 14.527 5.655 -18.727 1.00 92.12 88 LYS A C 1
ATOM 741 O O . LYS A 1 88 ? 14.425 5.652 -19.949 1.00 92.12 88 LYS A O 1
ATOM 746 N N . THR A 1 89 ? 15.713 5.636 -18.118 1.00 95.69 89 THR A N 1
ATOM 747 C CA . THR A 1 89 ? 16.995 5.645 -18.849 1.00 95.69 89 THR A CA 1
ATOM 748 C C . THR A 1 89 ? 17.481 4.253 -19.254 1.00 95.69 89 THR A C 1
ATOM 750 O O . THR A 1 89 ? 18.427 4.144 -20.031 1.00 95.69 89 THR A O 1
ATOM 753 N N . ARG A 1 90 ? 16.854 3.180 -18.752 1.00 91.94 90 ARG A N 1
ATOM 754 C CA . ARG A 1 90 ? 17.254 1.795 -19.039 1.00 91.94 90 ARG A CA 1
ATOM 755 C C . ARG A 1 90 ? 16.535 1.254 -20.284 1.00 91.94 90 ARG A C 1
ATOM 757 O O . ARG A 1 90 ? 15.420 1.683 -20.585 1.00 91.94 90 ARG A O 1
ATOM 764 N N . PRO A 1 91 ? 17.132 0.286 -21.005 1.00 96.31 91 PRO A N 1
ATOM 765 C CA . PRO A 1 91 ? 16.453 -0.397 -22.100 1.00 96.31 91 PRO A CA 1
ATOM 766 C C . PRO A 1 91 ? 15.098 -0.979 -21.678 1.00 96.31 91 PRO A C 1
ATOM 768 O O . PRO A 1 91 ? 14.979 -1.594 -20.617 1.00 96.31 91 PRO A O 1
ATOM 771 N N . LYS A 1 92 ? 14.080 -0.829 -22.536 1.00 94.25 92 LYS A N 1
ATOM 772 C CA . LYS A 1 92 ? 12.681 -1.165 -22.207 1.00 94.25 92 LYS A CA 1
ATOM 773 C C . LYS A 1 92 ? 12.478 -2.617 -21.767 1.00 94.25 92 LYS A C 1
ATOM 775 O O . LYS A 1 92 ? 11.645 -2.862 -20.904 1.00 94.25 92 LYS A O 1
ATOM 780 N N . TYR A 1 93 ? 13.244 -3.563 -22.315 1.00 94.62 93 TYR A N 1
ATOM 781 C CA . TYR A 1 93 ? 13.126 -4.985 -21.969 1.00 94.62 93 TYR A CA 1
ATOM 782 C C . TYR A 1 93 ? 13.398 -5.264 -20.482 1.00 94.62 93 TYR A C 1
ATOM 784 O O . TYR A 1 93 ? 12.803 -6.178 -19.923 1.00 94.62 93 TYR A O 1
ATOM 792 N N . LEU A 1 94 ? 14.230 -4.451 -19.819 1.00 95.25 94 LEU A N 1
ATOM 793 C CA . LEU A 1 94 ? 14.475 -4.575 -18.379 1.00 95.25 94 LEU A CA 1
ATOM 794 C C . LEU A 1 94 ? 13.256 -4.130 -17.568 1.00 95.25 94 LEU A C 1
ATOM 796 O O . LEU A 1 94 ? 12.909 -4.786 -16.595 1.00 95.25 94 LEU A O 1
ATOM 800 N N . SER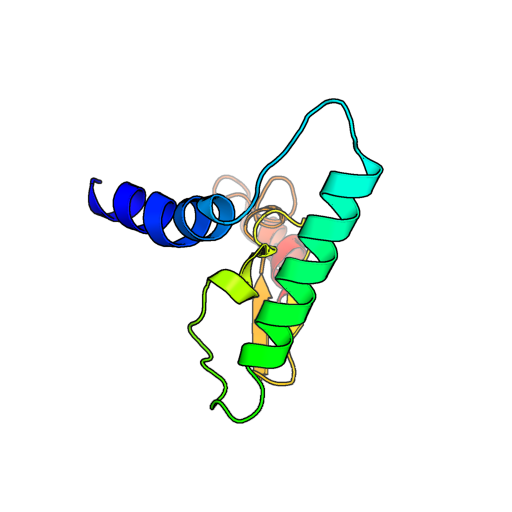 A 1 95 ? 12.580 -3.058 -17.987 1.00 94.69 95 SER A N 1
ATOM 801 C CA . SER A 1 95 ? 11.334 -2.615 -17.351 1.00 94.69 95 SER A CA 1
ATOM 802 C C . SER A 1 95 ? 10.189 -3.600 -17.608 1.00 94.69 95 SER A C 1
ATOM 804 O O . SER A 1 95 ? 9.399 -3.854 -16.707 1.00 94.69 95 SER A O 1
ATOM 806 N N . PHE A 1 96 ? 10.117 -4.205 -18.799 1.00 94.75 96 PHE A N 1
ATOM 807 C CA . PHE A 1 96 ? 9.136 -5.260 -19.081 1.00 94.75 96 PHE A CA 1
ATOM 808 C C . PHE A 1 96 ? 9.366 -6.513 -18.225 1.00 94.75 96 PHE A C 1
ATOM 810 O O . PHE A 1 96 ? 8.402 -7.075 -17.723 1.00 94.75 96 PHE A O 1
ATOM 817 N N . GLY A 1 97 ? 10.621 -6.921 -18.006 1.00 94.25 97 GLY A N 1
ATOM 818 C CA . GLY A 1 97 ? 10.935 -8.032 -17.100 1.00 94.25 97 GLY A CA 1
ATOM 819 C C . GLY A 1 97 ? 10.773 -7.694 -15.613 1.00 94.25 97 GLY A C 1
ATOM 820 O O . GLY A 1 97 ? 10.497 -8.583 -14.819 1.00 94.25 97 GLY A O 1
ATOM 821 N N . GLY A 1 98 ? 10.949 -6.425 -15.235 1.00 94.00 98 GLY A N 1
ATOM 822 C CA . GLY A 1 98 ? 10.765 -5.929 -13.870 1.00 94.00 98 GLY A CA 1
ATOM 823 C C . GLY A 1 98 ? 9.302 -5.615 -13.570 1.00 94.00 98 GLY A C 1
ATOM 824 O O . GLY A 1 98 ? 8.527 -6.494 -13.208 1.00 94.00 98 GLY A O 1
ATOM 825 N N . ILE A 1 99 ? 8.911 -4.345 -13.719 1.00 95.25 99 ILE A N 1
ATOM 826 C CA . ILE A 1 99 ? 7.539 -3.916 -13.416 1.00 95.25 99 ILE A CA 1
ATOM 827 C C . ILE A 1 99 ? 6.493 -4.558 -14.338 1.00 95.25 99 ILE A C 1
ATOM 829 O O . ILE A 1 99 ? 5.377 -4.807 -13.901 1.00 95.25 99 ILE A O 1
ATOM 833 N N . GLY A 1 100 ? 6.844 -4.879 -15.587 1.00 93.62 100 GLY A N 1
ATOM 834 C CA . GLY A 1 100 ? 5.914 -5.544 -16.504 1.00 93.62 100 GLY A CA 1
ATOM 835 C C . GLY A 1 100 ? 5.482 -6.933 -16.024 1.00 93.62 100 GLY A C 1
ATOM 836 O O . GLY A 1 100 ? 4.323 -7.282 -16.202 1.00 93.62 100 GLY A O 1
ATOM 837 N N . PHE A 1 101 ? 6.364 -7.681 -15.353 1.00 93.75 101 PHE A N 1
ATOM 838 C CA . PHE A 1 101 ? 6.012 -8.953 -14.713 1.00 93.75 101 PHE A CA 1
ATOM 839 C C . PHE A 1 101 ? 5.073 -8.762 -13.514 1.00 93.75 101 PHE A C 1
ATOM 841 O O . PHE A 1 101 ? 4.193 -9.580 -13.297 1.00 93.75 101 PHE A O 1
ATOM 848 N N . VAL A 1 102 ? 5.241 -7.679 -12.751 1.00 93.19 102 VAL A N 1
ATOM 849 C CA . VAL A 1 102 ? 4.390 -7.374 -11.585 1.00 93.19 102 VAL A CA 1
ATOM 850 C C . VAL A 1 102 ? 2.979 -6.943 -11.993 1.00 93.19 102 VAL A C 1
ATOM 852 O O . VAL A 1 102 ? 2.035 -7.180 -11.251 1.00 93.19 102 VAL A O 1
ATOM 855 N N . ILE A 1 103 ? 2.838 -6.295 -13.152 1.00 93.50 103 ILE A N 1
ATOM 856 C CA . ILE A 1 103 ? 1.544 -5.842 -13.689 1.00 93.50 103 ILE A CA 1
ATOM 857 C C . ILE A 1 103 ? 0.741 -6.991 -14.325 1.00 93.50 103 ILE A C 1
ATOM 859 O O . ILE A 1 103 ? -0.472 -6.855 -14.478 1.00 93.50 103 ILE A O 1
ATOM 863 N N . ALA A 1 104 ? 1.425 -8.054 -14.758 1.00 87.50 104 ALA A N 1
ATOM 864 C CA . ALA A 1 104 ? 0.863 -9.128 -15.576 1.00 87.50 104 ALA A CA 1
ATOM 865 C C . ALA A 1 104 ? -0.232 -9.951 -14.881 1.00 87.50 104 ALA A C 1
ATOM 867 O O . ALA A 1 104 ? -0.219 -10.062 -13.635 1.00 87.50 104 ALA A O 1
#

Foldseek 3Di:
DVVVVVCCCVLPPVLCVVADDDPVCPPVNVVRVVVSVVVVVVVCPPPDDDPPNCSVVVCLCPQAWDQDPVNNDIRHHVNVCDDQCHDPVDDVVSVCVRVVVRVD

InterPro domains:
  IPR000718 Peptidase M13 [PS51885] (1-104)
  IPR000718 Peptidase M13 [PTHR11733] (24-103)
  IPR018497 Peptidase M13, C-terminal domain [PF01431] (64-104)
  IPR024079 Metallopeptidase, catalytic domain superfamily [G3DSA:3.40.390.10] (16-104)

Secondary structure (DSSP, 8-state):
-HHHHHHHIIIIIGGGGG----TT-HHHHHHHHHHHHHHHHHHHTTSPP-TT-TTTTGGGGSS-EEEETTTTEEEE-GGGSSTTT--TTS-HHHHHHTHHHHH-

Solvent-accessible surface area (backbone atoms only — not comparable to full-atom values): 6399 Å² total; per-residue (Å²): 109,74,68,60,56,53,50,49,43,62,70,62,47,56,69,52,70,80,58,84,81,53,92,91,37,66,68,61,42,53,52,51,50,54,50,50,52,51,51,55,57,58,67,48,62,96,52,82,88,66,89,86,48,64,78,79,57,65,57,38,76,43,75,47,71,47,77,40,79,95,72,74,41,78,49,72,22,64,52,41,63,39,75,78,28,28,52,92,90,52,66,65,70,52,30,45,66,32,44,44,55,74,72,102

Mean predicted aligned e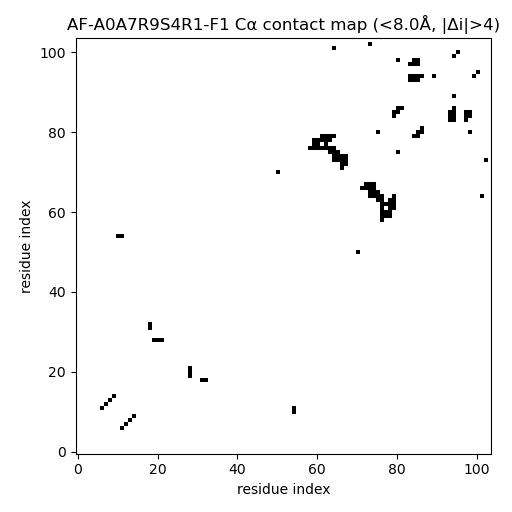rror: 7.71 Å

Radius of gyration: 18.33 Å; Cα contacts (8 Å, |Δi|>4): 69; chains: 1; bounding box: 41×35×49 Å

pLDDT: mean 84.64, std 9.13, range [62.16, 96.31]

Nearest PDB structures (foldseek):
  3dwb-assembly1_A  TM=8.779E-01  e=1.595E-02  Homo sapiens

Sequence (104 aa):
PQFVLWIFIYVFIFPLLKLNFSMNNYLEMMLQLNTFDRNREIEKLRKSMKFEDWVEQSLAAAVNAFYLPEKNEIDITASILQGIMFNKTRPKYLSFGGIGFVIA

Organism: NCBI:txid509924